Protein AF-A0A7S0J8T5-F1 (afdb_monomer_lite)

Structure (mmCIF, N/CA/C/O backbone):
data_AF-A0A7S0J8T5-F1
#
_entry.id   AF-A0A7S0J8T5-F1
#
loop_
_atom_site.group_PDB
_atom_site.id
_atom_site.type_symbol
_atom_site.label_atom_id
_atom_site.label_alt_id
_atom_site.label_comp_id
_atom_site.label_asym_id
_atom_site.label_entity_id
_atom_site.label_seq_id
_atom_site.pdbx_PDB_ins_code
_atom_site.Cartn_x
_atom_site.Cartn_y
_atom_site.Cartn_z
_atom_site.occupancy
_atom_site.B_iso_or_equiv
_atom_site.auth_seq_id
_atom_site.auth_comp_id
_atom_site.auth_asym_id
_atom_site.auth_atom_id
_atom_site.pdbx_PDB_model_num
ATOM 1 N N . ARG A 1 1 ? -16.047 0.179 5.079 1.00 81.31 1 ARG A N 1
ATOM 2 C CA . ARG A 1 1 ? -15.326 0.983 6.097 1.00 81.31 1 ARG A CA 1
ATOM 3 C C . ARG A 1 1 ? -13.903 1.196 5.607 1.00 81.31 1 ARG A C 1
ATOM 5 O O . ARG A 1 1 ? -13.344 0.264 5.039 1.00 81.31 1 ARG A O 1
ATOM 12 N N . SER A 1 2 ? -13.355 2.400 5.744 1.00 91.38 2 SER A N 1
ATOM 13 C CA . SER A 1 2 ? -11.962 2.709 5.399 1.00 91.38 2 SER A CA 1
ATOM 14 C C . SER A 1 2 ? -11.037 2.462 6.593 1.00 91.38 2 SER A C 1
ATOM 16 O O . SER A 1 2 ? -11.502 2.341 7.724 1.00 91.38 2 SER A O 1
ATOM 18 N N . VAL A 1 3 ? -9.721 2.420 6.357 1.00 92.31 3 VAL A N 1
ATOM 19 C CA . VAL A 1 3 ? -8.731 2.362 7.448 1.00 92.31 3 VAL A CA 1
ATOM 20 C C . VAL A 1 3 ? -8.858 3.586 8.352 1.00 92.31 3 VAL A C 1
ATOM 22 O O . VAL A 1 3 ? -8.850 3.443 9.567 1.00 92.31 3 VAL A O 1
ATOM 25 N N . SER A 1 4 ? -9.038 4.777 7.776 1.00 92.31 4 SER A N 1
ATOM 26 C CA . SER A 1 4 ? -9.232 6.010 8.542 1.00 92.31 4 SER A CA 1
ATOM 27 C C . SER A 1 4 ? -10.458 5.935 9.453 1.00 92.31 4 SER A C 1
ATOM 29 O O . SER A 1 4 ? -10.365 6.345 10.604 1.00 92.31 4 SER A O 1
ATOM 31 N N . ASP A 1 5 ? -11.562 5.347 8.977 1.00 93.81 5 ASP A N 1
ATOM 32 C CA . ASP A 1 5 ? -12.773 5.170 9.790 1.00 93.81 5 ASP A CA 1
ATOM 33 C C . ASP A 1 5 ? -12.513 4.228 10.972 1.00 93.81 5 ASP A C 1
ATOM 35 O O . ASP A 1 5 ? -12.952 4.498 12.084 1.00 93.81 5 ASP A O 1
ATOM 39 N N . VAL A 1 6 ? -11.774 3.135 10.744 1.00 93.44 6 VAL A N 1
ATOM 40 C CA . VAL A 1 6 ? -11.424 2.165 11.795 1.00 93.44 6 VAL A CA 1
ATOM 41 C C . VAL A 1 6 ? -10.509 2.796 12.846 1.00 93.44 6 VAL A C 1
ATOM 43 O O . VAL A 1 6 ? -10.725 2.601 14.038 1.00 93.44 6 VAL A O 1
ATOM 46 N N . LEU A 1 7 ? -9.504 3.569 12.426 1.00 93.69 7 LEU A N 1
ATOM 47 C CA . LEU A 1 7 ? -8.598 4.249 13.355 1.00 93.69 7 LEU A CA 1
ATOM 48 C C . LEU A 1 7 ? -9.339 5.300 14.195 1.00 93.69 7 LEU A C 1
ATOM 50 O O . LEU A 1 7 ? -9.147 5.351 15.407 1.00 93.69 7 LEU A O 1
ATOM 54 N N . ALA A 1 8 ? -10.237 6.071 13.577 1.00 94.25 8 ALA A N 1
ATOM 55 C CA . ALA A 1 8 ? -11.071 7.038 14.288 1.00 94.25 8 ALA A CA 1
ATOM 56 C C . ALA A 1 8 ? -12.037 6.362 15.279 1.00 94.25 8 ALA A C 1
ATOM 58 O O . ALA A 1 8 ? -12.278 6.878 16.365 1.00 94.25 8 ALA A O 1
ATOM 59 N N . GLU A 1 9 ? -12.578 5.189 14.938 1.00 95.12 9 GLU A N 1
ATOM 60 C CA . GLU A 1 9 ? -13.448 4.411 15.828 1.00 95.12 9 GLU A CA 1
ATOM 61 C C . GLU A 1 9 ? -12.690 3.843 17.039 1.00 95.12 9 GLU A C 1
ATOM 63 O O . GLU A 1 9 ? -13.230 3.813 18.148 1.00 95.12 9 GLU A O 1
ATOM 68 N N . LEU A 1 10 ? -11.438 3.411 16.862 1.00 94.19 10 LEU A N 1
ATOM 69 C CA . LEU A 1 10 ? -10.585 2.952 17.964 1.00 94.19 10 LEU A CA 1
ATOM 70 C C . LEU A 1 10 ? -10.317 4.071 18.977 1.00 94.19 10 LEU A C 1
ATOM 72 O O . LEU A 1 10 ? -10.428 3.840 20.182 1.00 94.19 10 LEU A O 1
ATOM 76 N N . GLU A 1 11 ? -10.046 5.280 18.488 1.00 94.12 11 GLU A N 1
ATOM 77 C CA . GLU A 1 11 ? -9.862 6.466 19.326 1.00 94.12 11 GLU A CA 1
ATOM 78 C C . GLU A 1 11 ? -11.173 6.875 20.016 1.00 94.12 11 GLU A C 1
ATOM 80 O O . GLU A 1 11 ? -11.233 6.988 21.240 1.00 94.12 11 GLU A O 1
ATOM 85 N N . ALA A 1 12 ? -12.268 6.999 19.258 1.00 95.25 12 ALA A N 1
ATOM 86 C CA . ALA A 1 12 ? -13.571 7.404 19.789 1.00 95.25 12 ALA A CA 1
ATOM 87 C C . ALA A 1 12 ? -14.153 6.410 20.810 1.00 95.25 12 ALA A C 1
ATOM 89 O O . ALA A 1 12 ? -14.916 6.802 21.692 1.00 95.25 12 ALA A O 1
ATOM 90 N N . SER A 1 13 ? -13.802 5.125 20.707 1.00 94.94 13 SER A N 1
ATOM 91 C CA . SER A 1 13 ? -14.211 4.094 21.668 1.00 94.94 13 SER A CA 1
ATOM 92 C C . SER A 1 13 ? -13.299 3.987 22.896 1.00 94.94 13 SER A C 1
ATOM 94 O O . SER A 1 13 ? -13.551 3.140 23.753 1.00 94.94 13 SER A O 1
ATOM 96 N N . GLY A 1 14 ? -12.254 4.818 22.995 1.00 93.69 14 GLY A N 1
ATOM 97 C CA . GLY A 1 14 ? -11.294 4.803 24.101 1.00 93.69 14 GLY A CA 1
ATOM 98 C C . GLY A 1 14 ? -10.403 3.558 24.133 1.00 93.69 14 GLY A C 1
ATOM 99 O O . GLY A 1 14 ? -9.810 3.260 25.166 1.00 93.69 14 GLY A O 1
ATOM 100 N N . LYS A 1 15 ? -10.330 2.809 23.025 1.00 93.62 15 LYS A N 1
ATOM 101 C CA . LYS A 1 15 ? -9.494 1.604 22.897 1.00 93.62 15 LYS A CA 1
ATOM 102 C C . LYS A 1 15 ? -8.048 1.917 22.521 1.00 93.62 15 LYS A C 1
ATOM 104 O O . LYS A 1 15 ? -7.210 1.027 22.619 1.00 93.62 15 LYS A O 1
ATOM 109 N N . ALA A 1 16 ? -7.792 3.130 22.045 1.00 95.56 16 ALA A N 1
ATOM 110 C CA . ALA A 1 16 ? -6.475 3.617 21.673 1.00 95.56 16 ALA A CA 1
ATOM 111 C C . ALA A 1 16 ? -6.386 5.125 21.930 1.00 95.56 16 ALA A C 1
ATOM 113 O O . ALA A 1 16 ? -7.364 5.842 21.707 1.00 95.56 16 ALA A O 1
ATOM 114 N N . THR A 1 17 ? -5.223 5.619 22.345 1.00 96.69 17 THR A N 1
ATOM 115 C CA . THR A 1 17 ? -4.926 7.059 22.329 1.00 96.69 17 THR A CA 1
ATOM 116 C C . THR A 1 17 ? -4.506 7.518 20.931 1.00 96.69 17 THR A C 1
ATOM 118 O O . THR A 1 17 ? -4.127 6.710 20.078 1.00 96.69 17 THR A O 1
ATOM 121 N N . ALA A 1 18 ? -4.521 8.831 20.685 1.00 95.19 18 ALA A N 1
ATOM 122 C CA . ALA A 1 18 ? -4.024 9.403 19.434 1.00 95.19 18 ALA A CA 1
ATOM 123 C C . ALA A 1 18 ? -2.560 9.004 19.155 1.00 95.19 18 ALA A C 1
ATOM 125 O O . ALA A 1 18 ? -2.199 8.688 18.019 1.00 95.19 18 ALA A O 1
ATOM 126 N N . GLU A 1 19 ? -1.721 8.959 20.195 1.00 96.75 19 GLU A N 1
ATOM 127 C CA . GLU A 1 19 ? -0.323 8.535 20.094 1.00 96.75 19 GLU A CA 1
ATOM 128 C C . GLU A 1 19 ? -0.201 7.053 19.714 1.00 96.75 19 GLU A C 1
ATOM 130 O O . GLU A 1 19 ? 0.633 6.694 18.879 1.00 96.75 19 GLU A O 1
ATOM 135 N N . GLU A 1 20 ? -1.043 6.186 20.283 1.00 96.62 20 GLU A N 1
ATOM 136 C CA . GLU A 1 20 ? -1.081 4.762 19.941 1.00 96.62 20 GLU A CA 1
ATOM 137 C C . GLU A 1 20 ? -1.544 4.539 18.497 1.00 96.62 20 GLU A C 1
ATOM 139 O O . GLU A 1 20 ? -0.964 3.717 17.787 1.00 96.62 20 GLU A O 1
ATOM 144 N N . ILE A 1 21 ? -2.523 5.313 18.017 1.00 96.75 21 ILE A N 1
ATOM 145 C CA . ILE A 1 21 ? -2.957 5.294 16.612 1.00 96.75 21 ILE A CA 1
ATOM 146 C C . ILE A 1 21 ? -1.829 5.745 15.674 1.00 96.75 21 ILE A C 1
ATOM 148 O O . ILE A 1 21 ? -1.589 5.118 14.634 1.00 96.75 21 ILE A O 1
ATOM 152 N N . GLU A 1 22 ? -1.094 6.799 16.034 1.00 96.38 22 GLU A N 1
ATOM 153 C CA . GLU A 1 22 ? 0.059 7.251 15.253 1.00 96.38 22 GLU A CA 1
ATOM 154 C C . GLU A 1 22 ? 1.147 6.168 15.202 1.00 96.38 22 GLU A C 1
ATOM 156 O O . GLU A 1 22 ? 1.726 5.897 14.140 1.00 96.38 22 GLU A O 1
ATOM 161 N N . GLN A 1 23 ? 1.407 5.517 16.337 1.00 97.44 23 GLN A N 1
ATOM 162 C CA . GLN A 1 23 ? 2.378 4.438 16.432 1.00 97.44 23 GLN A CA 1
ATOM 163 C C . GLN A 1 23 ? 1.946 3.210 15.622 1.00 97.44 23 GLN A C 1
ATOM 165 O O . GLN A 1 23 ? 2.749 2.688 14.846 1.00 97.44 23 GLN A O 1
ATOM 170 N N . LEU A 1 24 ? 0.676 2.813 15.696 1.00 97.06 24 LEU A N 1
ATOM 171 C CA . LEU A 1 24 ? 0.101 1.749 14.876 1.00 97.06 24 LEU A CA 1
ATOM 172 C C . LEU A 1 24 ? 0.306 2.036 13.381 1.00 97.06 24 LEU A C 1
ATOM 174 O O . LEU A 1 24 ? 0.768 1.174 12.632 1.00 97.06 24 LEU A O 1
ATOM 178 N N . TRP A 1 25 ? 0.047 3.266 12.929 1.00 97.00 25 TRP A N 1
ATOM 179 C CA . TRP A 1 25 ? 0.270 3.640 11.530 1.00 97.00 25 TRP A CA 1
ATOM 180 C C . TRP A 1 25 ? 1.753 3.584 11.130 1.00 97.00 25 TRP A C 1
ATOM 182 O O . TRP A 1 25 ? 2.086 3.192 10.005 1.00 97.00 25 TRP A O 1
ATOM 192 N N . LYS A 1 26 ? 2.676 3.937 12.038 1.00 97.94 26 LYS A N 1
ATOM 193 C CA . LYS A 1 26 ? 4.126 3.753 11.831 1.00 97.94 26 LYS A CA 1
ATOM 194 C C . LYS A 1 26 ? 4.493 2.272 11.729 1.00 97.94 26 LYS A C 1
ATOM 196 O O . LYS A 1 26 ? 5.312 1.911 10.881 1.00 97.94 26 LYS A O 1
ATOM 201 N N . ASP A 1 27 ? 3.887 1.420 12.545 1.00 98.06 27 ASP A N 1
ATOM 202 C CA . ASP A 1 27 ? 4.147 -0.018 12.560 1.00 98.06 27 ASP A CA 1
ATOM 203 C C . ASP A 1 27 ? 3.624 -0.704 11.292 1.00 98.06 27 ASP A C 1
ATOM 205 O O . ASP A 1 27 ? 4.366 -1.472 10.675 1.00 98.06 27 ASP A O 1
ATOM 209 N N . ILE A 1 28 ? 2.430 -0.330 10.819 1.00 97.94 28 ILE A N 1
ATOM 210 C CA . ILE A 1 28 ? 1.877 -0.755 9.523 1.00 97.94 28 ILE A CA 1
ATOM 211 C C . ILE A 1 28 ? 2.839 -0.398 8.382 1.00 97.94 28 ILE A C 1
ATOM 213 O O . ILE A 1 28 ? 3.232 -1.269 7.603 1.00 97.94 28 ILE A O 1
ATOM 217 N N . LYS A 1 29 ? 3.297 0.862 8.304 1.00 97.88 29 LYS A N 1
ATOM 218 C CA . LYS A 1 29 ? 4.281 1.282 7.287 1.00 97.88 29 LYS A CA 1
ATOM 219 C C . LYS A 1 29 ? 5.574 0.478 7.375 1.00 97.88 29 LYS A C 1
ATOM 221 O O . LYS A 1 29 ? 6.152 0.128 6.350 1.00 97.88 29 LYS A O 1
ATOM 226 N N . ARG A 1 30 ? 6.044 0.177 8.590 1.00 98.31 30 ARG A N 1
ATOM 227 C CA . ARG A 1 30 ? 7.273 -0.595 8.799 1.00 98.31 30 ARG A CA 1
ATOM 228 C C . ARG A 1 30 ? 7.129 -2.032 8.310 1.00 98.31 30 ARG A C 1
ATOM 230 O O . ARG A 1 30 ? 8.082 -2.540 7.723 1.00 98.31 30 ARG A O 1
ATOM 237 N N . ILE A 1 31 ? 5.976 -2.664 8.524 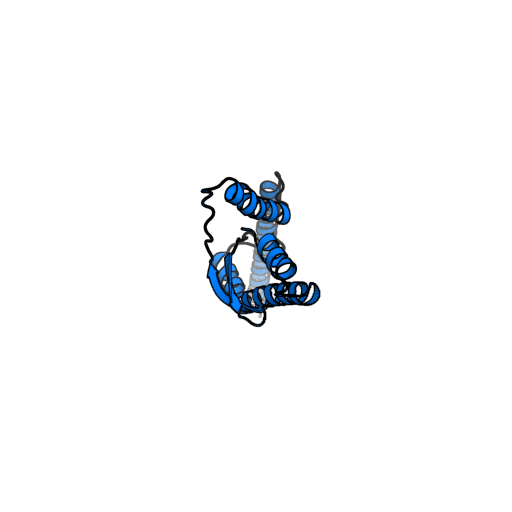1.00 98.31 31 ILE A N 1
ATOM 238 C CA . ILE A 1 31 ? 5.666 -3.989 7.974 1.00 98.31 31 ILE A CA 1
ATOM 239 C C . ILE A 1 31 ? 5.719 -3.938 6.449 1.00 98.31 31 ILE A C 1
ATOM 241 O O . ILE A 1 31 ? 6.498 -4.681 5.859 1.00 98.31 31 ILE A O 1
ATOM 245 N N . VAL A 1 32 ? 4.985 -3.011 5.822 1.00 97.81 32 VAL A N 1
ATOM 246 C CA . VAL A 1 32 ? 4.957 -2.865 4.356 1.00 97.81 32 VAL A CA 1
ATOM 247 C C . VAL A 1 32 ? 6.369 -2.686 3.795 1.00 97.81 32 VAL A C 1
ATOM 249 O O . VAL A 1 32 ? 6.783 -3.440 2.916 1.00 97.81 32 VAL A O 1
ATOM 252 N N . SER A 1 33 ? 7.152 -1.753 4.346 1.00 97.81 33 SER A N 1
ATOM 253 C CA . SER A 1 33 ? 8.527 -1.515 3.900 1.00 97.81 33 SER A CA 1
ATOM 254 C C . SER A 1 33 ? 9.411 -2.751 4.060 1.00 97.81 33 SER A C 1
ATOM 256 O O . SER A 1 33 ? 10.105 -3.121 3.118 1.00 97.81 33 SER A O 1
ATOM 258 N N . LYS A 1 34 ? 9.390 -3.419 5.222 1.00 98.06 34 LYS A N 1
ATOM 259 C CA . LYS A 1 34 ? 10.214 -4.616 5.462 1.00 98.06 34 LYS A CA 1
ATOM 260 C C . LYS A 1 34 ? 9.854 -5.758 4.515 1.00 98.06 34 LYS A C 1
ATOM 262 O O . LYS A 1 34 ? 10.758 -6.404 3.995 1.00 98.06 34 LYS A O 1
ATOM 267 N N . THR A 1 35 ? 8.567 -5.968 4.254 1.00 97.75 35 THR A N 1
ATOM 268 C CA . THR A 1 35 ? 8.095 -6.977 3.301 1.00 97.75 35 THR A CA 1
ATOM 269 C C . THR A 1 35 ? 8.575 -6.672 1.882 1.00 97.75 35 THR A C 1
ATOM 271 O O . THR A 1 35 ? 9.092 -7.560 1.205 1.00 97.75 35 THR A O 1
ATOM 274 N N . LEU A 1 36 ? 8.496 -5.409 1.445 1.00 96.06 36 LEU A N 1
ATOM 275 C CA . LEU A 1 36 ? 9.002 -4.992 0.133 1.00 96.06 36 LEU A CA 1
ATOM 276 C C . LEU A 1 36 ? 10.531 -5.108 0.026 1.00 96.06 36 LEU A C 1
ATOM 278 O O . LEU A 1 36 ? 11.042 -5.545 -1.002 1.00 96.06 36 LEU A O 1
ATOM 282 N N . PHE A 1 37 ? 11.272 -4.776 1.085 1.00 96.19 37 PHE A N 1
ATOM 283 C CA . PHE A 1 37 ? 12.724 -4.969 1.121 1.00 96.19 37 PHE A CA 1
ATOM 284 C C . PHE A 1 37 ? 13.115 -6.447 1.049 1.00 96.19 37 PHE A C 1
ATOM 286 O O . PHE A 1 37 ? 14.061 -6.789 0.343 1.00 96.19 37 PHE A O 1
ATOM 293 N N . ALA A 1 38 ? 12.380 -7.324 1.736 1.00 96.94 38 ALA A N 1
ATOM 294 C CA . ALA A 1 38 ? 12.642 -8.759 1.718 1.00 96.94 38 ALA A CA 1
ATOM 295 C C . ALA A 1 38 ? 12.463 -9.370 0.316 1.00 96.94 38 ALA A C 1
ATOM 297 O O . ALA A 1 38 ? 13.246 -10.232 -0.080 1.00 96.94 38 ALA A O 1
ATOM 298 N N . ILE A 1 39 ? 11.472 -8.904 -0.456 1.00 94.12 39 ILE A N 1
ATOM 299 C CA . ILE A 1 39 ? 11.217 -9.400 -1.819 1.00 94.12 39 ILE A CA 1
ATOM 300 C C . ILE A 1 39 ? 12.042 -8.677 -2.898 1.00 94.12 39 ILE A C 1
ATOM 302 O O . ILE A 1 39 ? 12.247 -9.222 -3.983 1.00 94.12 39 ILE A O 1
ATOM 306 N N . HIS A 1 40 ? 12.560 -7.478 -2.612 1.00 91.50 40 HIS A N 1
ATOM 307 C CA . HIS A 1 40 ? 13.308 -6.649 -3.560 1.00 91.50 40 HIS A CA 1
ATOM 308 C C . HIS A 1 40 ? 14.367 -7.400 -4.395 1.00 91.50 40 HIS A C 1
ATOM 310 O O . HIS A 1 40 ? 14.327 -7.261 -5.619 1.00 91.50 40 HIS A O 1
ATOM 316 N N . PRO A 1 41 ? 15.280 -8.218 -3.827 1.00 92.31 41 PRO A N 1
ATOM 317 C CA . PRO A 1 41 ? 16.287 -8.909 -4.638 1.00 92.31 41 PRO A CA 1
ATOM 318 C C . PRO A 1 41 ? 15.671 -9.884 -5.654 1.00 92.31 41 PRO A C 1
ATOM 320 O O . PRO A 1 41 ? 16.158 -9.987 -6.781 1.00 92.31 41 PRO A O 1
ATOM 323 N N . PHE A 1 42 ? 14.572 -10.552 -5.295 1.00 90.88 42 PHE A N 1
ATOM 324 C CA . PHE A 1 42 ? 13.865 -11.474 -6.185 1.00 90.88 42 PHE A CA 1
ATOM 325 C C . PHE A 1 42 ? 13.175 -10.733 -7.330 1.00 90.88 42 PHE A C 1
ATOM 327 O O . PHE A 1 42 ? 13.289 -11.149 -8.484 1.00 90.88 42 PHE A O 1
ATOM 334 N N . ILE A 1 43 ? 12.514 -9.609 -7.028 1.00 88.81 43 ILE A N 1
ATOM 335 C CA . ILE A 1 43 ? 11.887 -8.761 -8.049 1.00 88.81 43 ILE A CA 1
ATOM 336 C C . ILE A 1 43 ? 12.943 -8.196 -8.989 1.00 88.81 43 ILE A C 1
ATOM 338 O O . ILE A 1 43 ? 12.782 -8.307 -10.197 1.00 88.81 43 ILE A O 1
ATOM 342 N N . THR A 1 44 ? 14.038 -7.646 -8.466 1.00 86.06 44 THR A N 1
ATOM 343 C CA . THR A 1 44 ? 15.101 -7.054 -9.287 1.00 86.06 44 THR A CA 1
ATOM 344 C C . THR A 1 44 ? 15.743 -8.089 -10.208 1.00 86.06 44 THR A C 1
ATOM 346 O O . THR A 1 44 ? 15.914 -7.819 -11.395 1.00 86.06 44 THR A O 1
ATOM 349 N N . SER A 1 45 ? 16.043 -9.286 -9.696 1.00 86.25 45 SER A N 1
ATOM 350 C CA . SER A 1 45 ? 16.598 -10.381 -10.501 1.00 86.25 45 SER A CA 1
ATOM 351 C C . SER A 1 45 ? 15.631 -10.832 -11.602 1.00 86.25 45 SER A C 1
ATOM 353 O O . SER A 1 45 ? 16.001 -10.900 -12.774 1.00 86.25 45 SER A O 1
ATOM 355 N N . THR A 1 46 ? 14.362 -11.061 -11.248 1.00 86.62 46 THR A N 1
ATOM 356 C CA . THR A 1 46 ? 13.329 -11.502 -12.200 1.00 86.62 46 THR A CA 1
ATOM 357 C C . THR A 1 46 ? 13.049 -10.432 -13.252 1.00 86.62 46 THR A C 1
ATOM 359 O O . THR A 1 46 ? 13.014 -10.725 -14.442 1.00 86.62 46 THR A O 1
ATOM 362 N N . TYR A 1 47 ? 12.914 -9.173 -12.832 1.00 84.88 47 TYR A N 1
ATOM 363 C CA . TYR A 1 47 ? 12.725 -8.025 -13.715 1.00 84.88 47 TYR A CA 1
ATOM 364 C C . TYR A 1 47 ? 13.887 -7.904 -14.704 1.00 84.88 47 TYR A C 1
ATOM 366 O O . TYR A 1 47 ? 13.656 -7.797 -15.907 1.00 84.88 47 TYR A O 1
ATOM 374 N N . ALA A 1 48 ? 15.132 -7.992 -14.222 1.00 80.81 48 ALA A N 1
ATOM 375 C CA . ALA A 1 48 ? 16.314 -7.957 -15.075 1.00 80.81 48 ALA A CA 1
ATOM 376 C C . ALA A 1 48 ? 16.328 -9.109 -16.087 1.00 80.81 48 ALA A C 1
ATOM 378 O O . ALA A 1 48 ? 16.667 -8.874 -17.239 1.00 80.81 48 ALA A O 1
ATOM 379 N N . ALA A 1 49 ? 15.925 -10.323 -15.699 1.00 81.88 49 ALA A N 1
ATOM 380 C CA . ALA A 1 49 ? 15.841 -11.464 -16.611 1.00 81.88 49 ALA A CA 1
A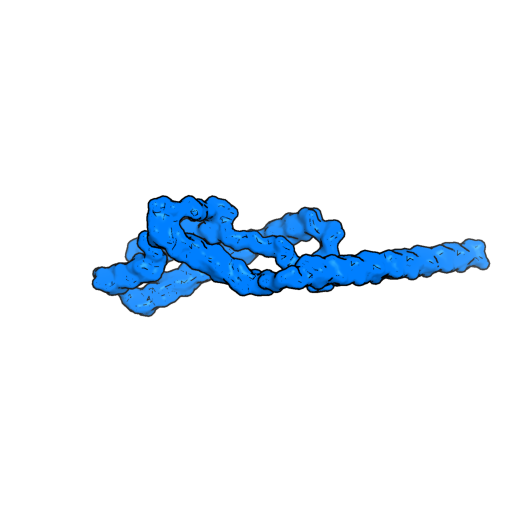TOM 381 C C . ALA A 1 49 ? 14.739 -11.296 -17.674 1.00 81.88 49 ALA A C 1
ATOM 383 O O . ALA A 1 49 ? 14.976 -11.552 -18.853 1.00 81.88 49 ALA A O 1
ATOM 384 N N . CYS A 1 50 ? 13.551 -10.825 -17.283 1.00 78.12 50 CYS A N 1
ATOM 385 C CA . CYS A 1 50 ? 12.425 -10.612 -18.196 1.00 78.12 50 CYS A CA 1
ATOM 386 C C . CYS A 1 50 ? 12.650 -9.442 -19.162 1.00 78.12 50 CYS A C 1
ATOM 388 O O . CYS A 1 50 ? 12.100 -9.433 -20.259 1.00 78.12 50 CYS A O 1
ATOM 390 N N . ILE A 1 51 ? 13.439 -8.450 -18.749 1.00 71.38 51 ILE A N 1
ATOM 391 C CA . ILE A 1 51 ? 13.633 -7.185 -19.4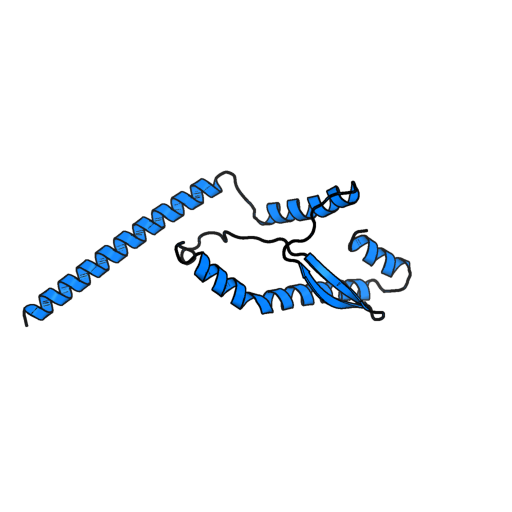70 1.00 71.38 51 ILE A CA 1
ATOM 392 C C . ILE A 1 51 ? 15.096 -7.055 -19.938 1.00 71.38 51 ILE A C 1
ATOM 394 O O . ILE A 1 51 ? 15.528 -5.997 -20.383 1.00 71.38 51 ILE A O 1
ATOM 398 N N . ALA A 1 52 ? 15.864 -8.153 -19.920 1.00 57.62 52 ALA A N 1
ATOM 399 C CA . ALA A 1 52 ? 17.277 -8.209 -20.315 1.00 57.62 52 ALA A CA 1
ATOM 400 C C . ALA A 1 52 ? 17.543 -7.721 -21.751 1.00 57.62 52 ALA A C 1
ATOM 402 O O . ALA A 1 52 ? 18.671 -7.355 -22.088 1.00 57.62 52 ALA A O 1
ATOM 403 N N . SER A 1 53 ? 16.519 -7.717 -22.609 1.00 56.41 53 SER A N 1
ATOM 404 C CA . SER A 1 53 ? 16.590 -7.185 -23.970 1.00 56.41 53 SER A CA 1
ATOM 405 C C . SER A 1 53 ? 16.372 -5.674 -24.062 1.00 56.41 53 SER A C 1
ATOM 407 O O . SER A 1 53 ? 16.674 -5.094 -25.105 1.00 56.41 53 SER A O 1
ATOM 409 N N . GLU A 1 54 ? 15.857 -5.022 -23.016 1.00 57.34 54 GLU A N 1
ATOM 410 C CA . GLU A 1 54 ? 15.686 -3.574 -23.003 1.00 57.34 54 GLU A CA 1
ATOM 411 C C . GLU A 1 54 ? 16.874 -2.859 -22.348 1.00 57.34 54 GLU A C 1
ATOM 413 O O . GLU A 1 54 ? 17.499 -3.391 -21.427 1.00 57.34 54 GLU A O 1
ATOM 418 N N . PRO A 1 55 ? 17.178 -1.617 -22.762 1.00 56.09 55 PRO A N 1
ATOM 419 C CA . PRO A 1 55 ? 18.237 -0.793 -22.180 1.00 56.09 55 PRO A CA 1
ATOM 420 C C . PRO A 1 55 ? 17.904 -0.292 -20.762 1.00 56.09 55 PRO A C 1
ATOM 422 O O . PRO A 1 55 ? 17.912 0.905 -20.483 1.00 56.09 55 PRO A O 1
ATOM 425 N N . THR A 1 56 ? 17.595 -1.185 -19.829 1.00 53.78 56 THR A N 1
ATOM 426 C CA . THR A 1 56 ? 17.282 -0.838 -18.434 1.00 53.78 56 THR A CA 1
ATOM 427 C C . THR A 1 56 ? 18.475 -0.199 -17.718 1.00 53.78 56 THR A C 1
ATOM 429 O O . THR A 1 56 ? 18.290 0.662 -16.863 1.00 53.78 56 THR A O 1
ATOM 432 N N . SER A 1 57 ? 19.705 -0.503 -18.144 1.00 50.34 57 SER A N 1
ATOM 433 C CA . SER A 1 57 ? 20.938 0.147 -17.675 1.00 50.34 57 SER A CA 1
ATOM 434 C C . SER A 1 57 ? 21.183 1.557 -18.244 1.00 50.34 57 SER A C 1
ATOM 436 O O . SER A 1 57 ? 22.177 2.186 -17.887 1.00 50.34 57 SER A O 1
ATOM 438 N N . ALA A 1 58 ? 20.300 2.082 -19.105 1.00 52.91 58 ALA A N 1
ATOM 439 C CA . ALA A 1 58 ? 20.488 3.358 -19.808 1.00 52.91 58 ALA A CA 1
ATOM 440 C C . ALA A 1 58 ? 19.614 4.521 -19.287 1.00 52.91 58 ALA A C 1
ATOM 442 O O . ALA A 1 58 ? 19.446 5.523 -19.983 1.00 52.91 58 ALA A O 1
ATOM 443 N N . GLY A 1 59 ? 19.024 4.416 -18.089 1.00 53.88 59 GLY A N 1
ATOM 444 C CA . GLY A 1 59 ? 18.144 5.471 -17.556 1.00 53.88 59 GLY A CA 1
ATOM 445 C C . GLY A 1 59 ? 16.798 5.571 -18.291 1.00 53.88 59 GLY A C 1
ATOM 446 O O . GLY A 1 59 ? 16.211 6.658 -18.425 1.00 53.88 59 GLY A O 1
ATOM 447 N N . LEU A 1 60 ? 16.321 4.438 -18.816 1.00 57.94 60 LEU A N 1
ATOM 448 C CA . LEU A 1 60 ? 14.933 4.286 -19.239 1.00 57.94 60 LEU A CA 1
ATOM 449 C C . LEU A 1 60 ? 14.023 4.196 -17.999 1.00 57.94 60 LEU A C 1
ATOM 451 O O . LEU A 1 60 ? 14.458 3.692 -16.962 1.00 57.94 60 LEU A O 1
ATOM 455 N N . PRO A 1 61 ? 12.796 4.743 -18.068 1.00 58.19 61 PRO A N 1
ATOM 456 C CA . PRO A 1 61 ? 11.858 4.711 -16.950 1.00 58.19 61 PRO A CA 1
ATOM 457 C C . PRO A 1 61 ? 11.533 3.270 -16.528 1.00 58.19 61 PRO A C 1
ATOM 459 O O . PRO A 1 61 ? 11.615 2.346 -17.333 1.00 58.19 61 PRO A O 1
ATOM 462 N N . GLN A 1 62 ? 11.168 3.079 -15.256 1.00 66.50 62 GLN A N 1
ATOM 463 C CA . GLN A 1 62 ? 10.627 1.802 -14.790 1.00 66.50 62 GLN A CA 1
ATOM 464 C C . GLN A 1 62 ? 9.339 1.499 -15.562 1.00 66.50 62 GLN A C 1
ATOM 466 O O . GLN A 1 62 ? 8.410 2.304 -15.562 1.00 66.50 62 GLN A O 1
ATOM 471 N N . ASN A 1 63 ? 9.289 0.342 -16.219 1.00 73.06 63 ASN A N 1
ATOM 472 C CA . ASN A 1 63 ? 8.178 -0.021 -17.104 1.00 73.06 63 ASN A CA 1
ATOM 473 C C . ASN A 1 63 ? 7.012 -0.685 -16.361 1.00 73.06 63 ASN A C 1
ATOM 475 O O . ASN A 1 63 ? 5.965 -0.945 -16.952 1.00 73.06 63 ASN A O 1
ATOM 479 N N . CYS A 1 64 ? 7.196 -1.004 -15.080 1.00 85.38 64 CYS A N 1
ATOM 480 C CA . CYS A 1 64 ? 6.236 -1.766 -14.299 1.00 85.38 64 CYS A CA 1
ATOM 481 C C . CYS A 1 64 ? 5.865 -1.015 -13.026 1.00 85.38 64 CYS A C 1
ATOM 483 O O . CYS A 1 64 ? 6.717 -0.453 -12.341 1.00 85.38 64 CYS A O 1
ATOM 485 N N . PHE A 1 65 ? 4.585 -1.077 -12.690 1.00 91.12 65 PHE A N 1
ATOM 486 C CA . PHE A 1 65 ? 4.059 -0.701 -11.390 1.00 91.12 65 PHE A CA 1
ATOM 487 C C . PHE A 1 65 ? 3.035 -1.752 -10.969 1.00 91.12 65 PHE A C 1
ATOM 489 O O . PHE A 1 65 ? 2.465 -2.442 -11.816 1.00 91.12 65 PHE A O 1
ATOM 496 N N . GLN A 1 66 ? 2.792 -1.868 -9.668 1.00 92.88 66 GLN A N 1
ATOM 497 C CA . GLN A 1 66 ? 1.797 -2.791 -9.144 1.00 92.88 66 GLN A CA 1
ATOM 498 C C . GLN A 1 66 ? 1.108 -2.187 -7.927 1.00 92.88 66 GLN A C 1
ATOM 500 O O . GLN A 1 66 ? 1.752 -1.568 -7.080 1.00 92.88 66 GLN A O 1
ATOM 505 N N . ILE A 1 67 ? -0.207 -2.379 -7.844 1.00 95.81 67 ILE A N 1
ATOM 506 C CA . ILE A 1 67 ? -0.972 -2.130 -6.624 1.00 95.81 67 ILE A CA 1
ATOM 507 C C . ILE A 1 67 ? -1.107 -3.471 -5.911 1.00 95.81 67 ILE A C 1
ATOM 509 O O . ILE A 1 67 ? -1.580 -4.439 -6.500 1.00 95.81 67 ILE A O 1
ATOM 513 N N . ILE A 1 68 ? -0.671 -3.519 -4.657 1.00 95.88 68 ILE A N 1
ATOM 514 C CA . ILE A 1 68 ? -0.633 -4.735 -3.845 1.00 95.88 68 ILE A CA 1
ATOM 515 C C . ILE A 1 68 ? -1.539 -4.521 -2.630 1.00 95.88 68 ILE A C 1
ATOM 517 O O . ILE A 1 68 ? -1.506 -3.453 -2.016 1.00 95.88 68 ILE A O 1
ATOM 521 N N . GLY A 1 69 ? -2.356 -5.519 -2.299 1.00 96.44 69 GLY A N 1
ATOM 522 C CA . GLY A 1 69 ? -3.154 -5.548 -1.074 1.00 96.44 69 GLY A CA 1
ATOM 523 C C . GLY A 1 69 ? -2.346 -6.122 0.085 1.00 96.44 69 GLY A C 1
ATOM 524 O O . GLY A 1 69 ? -1.658 -7.125 -0.086 1.00 96.44 69 GLY A O 1
ATOM 525 N N . PHE A 1 70 ? -2.409 -5.481 1.248 1.00 97.38 70 PHE A N 1
ATOM 526 C CA . PHE A 1 70 ? -1.818 -5.990 2.483 1.00 97.38 70 PHE A CA 1
ATOM 527 C C . PHE A 1 70 ? -2.934 -6.301 3.467 1.00 97.38 70 PHE A C 1
ATOM 529 O O . PHE A 1 70 ? -3.664 -5.393 3.873 1.00 97.38 70 PHE A O 1
ATOM 536 N N . ASP A 1 71 ? -3.000 -7.558 3.885 1.00 96.75 71 ASP A N 1
ATOM 537 C CA . ASP A 1 71 ? -4.008 -8.027 4.820 1.00 96.75 71 ASP A CA 1
ATOM 538 C C . ASP A 1 71 ? -3.352 -8.121 6.196 1.00 96.75 71 ASP A C 1
ATOM 540 O O . ASP A 1 71 ? -2.418 -8.896 6.426 1.00 96.75 71 ASP A O 1
ATOM 544 N N . LEU A 1 72 ? -3.796 -7.246 7.098 1.00 96.88 72 LEU A N 1
ATOM 545 C CA . LEU A 1 72 ? -3.223 -7.072 8.427 1.00 96.88 72 LEU A CA 1
ATOM 546 C C . LEU A 1 72 ? -4.267 -7.400 9.490 1.00 96.88 72 LEU A C 1
ATOM 548 O O . LEU A 1 72 ? -5.399 -6.924 9.420 1.00 96.88 72 LEU A O 1
ATOM 552 N N . LEU A 1 73 ? -3.859 -8.154 10.507 1.00 96.81 73 LEU A N 1
ATOM 553 C CA . LEU A 1 73 ? -4.654 -8.403 11.703 1.00 96.81 73 LEU A CA 1
ATOM 554 C C . LEU A 1 73 ? -4.115 -7.569 12.861 1.00 96.81 73 LEU A C 1
ATOM 556 O O . LEU A 1 73 ? -2.923 -7.622 13.155 1.00 96.81 73 LEU A O 1
ATOM 560 N N . LEU A 1 74 ? -4.987 -6.816 13.526 1.00 95.62 74 LEU A N 1
ATOM 561 C CA . LEU A 1 74 ? -4.643 -6.126 14.767 1.00 95.62 74 LEU A CA 1
ATOM 562 C C . LEU A 1 74 ? -4.973 -7.031 15.950 1.00 95.62 74 LEU A C 1
ATOM 564 O O . LEU A 1 74 ? -6.082 -7.563 16.025 1.00 95.62 74 LEU A O 1
ATOM 568 N N . ASP A 1 75 ? -4.023 -7.201 16.864 1.00 95.06 75 ASP A N 1
ATOM 569 C CA . ASP A 1 75 ? -4.294 -7.866 18.135 1.00 95.06 75 ASP A CA 1
ATOM 570 C C . ASP A 1 75 ? -4.845 -6.894 19.195 1.00 95.06 75 ASP A C 1
ATOM 572 O O . ASP A 1 75 ? -5.046 -5.701 18.960 1.00 95.06 75 ASP A O 1
ATOM 576 N N . HIS A 1 76 ? -5.116 -7.429 20.386 1.00 93.31 76 HIS A N 1
ATOM 577 C CA . HIS A 1 76 ? -5.658 -6.678 21.518 1.00 93.31 76 HIS A CA 1
ATOM 578 C C . HIS A 1 76 ? -4.701 -5.608 22.071 1.00 93.31 76 HIS A C 1
ATOM 580 O O . HIS A 1 76 ? -5.150 -4.727 22.797 1.00 93.31 76 HIS A O 1
ATOM 586 N N . SER A 1 77 ? -3.410 -5.673 21.737 1.00 93.75 77 SER A N 1
ATOM 587 C CA . SER A 1 77 ? -2.384 -4.696 22.116 1.00 93.75 77 SER A CA 1
ATOM 588 C C . SER A 1 77 ? -2.106 -3.687 20.995 1.00 93.75 77 SER A C 1
ATOM 590 O O . SER A 1 77 ? -1.056 -3.049 21.003 1.00 93.75 77 SER A O 1
ATOM 592 N N . LEU A 1 78 ? -3.006 -3.568 20.009 1.00 95.19 78 LEU A N 1
ATOM 593 C CA . LEU A 1 78 ? -2.850 -2.717 18.822 1.00 95.19 78 LEU A CA 1
ATOM 594 C C . LEU A 1 78 ? -1.608 -3.051 17.986 1.00 95.19 78 LEU A C 1
ATOM 596 O O . LEU A 1 78 ? -1.119 -2.214 17.226 1.00 95.19 78 LEU A O 1
ATOM 600 N N . ARG A 1 79 ? -1.093 -4.281 18.071 1.00 96.56 79 ARG A N 1
ATOM 601 C CA . ARG A 1 79 ? 0.036 -4.698 17.244 1.00 96.56 79 ARG A CA 1
ATOM 602 C C . ARG A 1 79 ? -0.472 -5.240 15.902 1.00 96.56 79 ARG A C 1
ATOM 604 O O . ARG A 1 79 ? -1.293 -6.161 15.891 1.00 96.56 79 ARG A O 1
ATOM 611 N N . PRO A 1 80 ? 0.026 -4.722 14.763 1.00 97.69 80 PRO A N 1
ATOM 612 C CA . PRO A 1 80 ? -0.323 -5.248 13.453 1.00 97.69 80 PRO A CA 1
ATOM 613 C C . PRO A 1 80 ? 0.492 -6.501 13.114 1.00 97.69 80 PRO A C 1
ATOM 615 O O . PRO A 1 80 ? 1.718 -6.531 13.250 1.00 97.69 80 PRO A O 1
ATOM 618 N N . TRP A 1 81 ? -0.193 -7.516 12.602 1.00 97.94 81 TRP A N 1
ATOM 619 C CA . TRP A 1 81 ? 0.370 -8.771 12.118 1.00 97.94 81 TRP A CA 1
ATOM 620 C C . TRP A 1 81 ? 0.070 -8.925 10.632 1.00 97.94 81 TRP A C 1
ATOM 622 O O . TRP A 1 81 ? -1.084 -8.840 10.220 1.00 97.94 81 TRP A O 1
ATOM 632 N N . LEU A 1 82 ? 1.108 -9.144 9.822 1.00 98.19 82 LEU A N 1
ATOM 633 C CA . LEU A 1 82 ? 0.940 -9.440 8.402 1.00 98.19 82 LEU A CA 1
ATOM 634 C C . LEU A 1 82 ? 0.384 -10.851 8.231 1.00 98.19 82 LEU A C 1
ATOM 636 O O . LEU A 1 82 ? 1.035 -11.804 8.653 1.00 98.19 82 LEU A O 1
ATOM 640 N N . LEU A 1 83 ? -0.785 -10.967 7.604 1.00 98.00 83 LEU A N 1
ATOM 641 C CA . LEU A 1 83 ? -1.375 -12.253 7.248 1.00 98.00 83 LEU A CA 1
ATOM 642 C C . LEU A 1 83 ? -0.922 -12.675 5.855 1.00 98.00 83 LEU A C 1
ATOM 644 O O . LEU A 1 83 ? -0.290 -13.715 5.691 1.00 98.00 83 LEU A O 1
ATOM 648 N N . GLU A 1 84 ? -1.202 -11.835 4.862 1.00 97.31 84 GLU A N 1
ATOM 649 C CA . GLU A 1 84 ? -0.867 -12.113 3.472 1.00 97.31 84 GLU A CA 1
ATOM 650 C C . GLU A 1 84 ? -0.629 -10.843 2.656 1.00 97.31 84 GLU A C 1
ATOM 652 O O . GLU A 1 84 ? -0.938 -9.717 3.060 1.00 97.31 84 GLU A O 1
ATOM 657 N N . VAL A 1 85 ? -0.026 -11.054 1.487 1.00 96.88 85 VAL A N 1
ATOM 658 C CA . VAL A 1 85 ? 0.254 -10.022 0.495 1.00 96.88 85 VAL A CA 1
ATOM 659 C C . VAL A 1 85 ? -0.412 -10.430 -0.810 1.00 96.88 85 VAL A C 1
ATOM 661 O O . VAL A 1 85 ? 0.009 -11.375 -1.479 1.00 96.88 85 VAL A O 1
ATOM 664 N N . ASN A 1 86 ? -1.439 -9.681 -1.188 1.00 95.44 86 ASN A N 1
ATOM 665 C CA . ASN A 1 86 ? -2.277 -9.954 -2.340 1.00 95.44 86 ASN A CA 1
ATOM 666 C C . ASN A 1 86 ? -1.774 -9.191 -3.567 1.00 95.44 86 ASN A C 1
ATOM 668 O O . ASN A 1 86 ? -1.939 -7.978 -3.686 1.00 95.44 86 ASN A O 1
ATOM 672 N N . HIS A 1 87 ? -1.175 -9.916 -4.513 1.00 92.50 87 HIS A N 1
ATOM 673 C CA . HIS A 1 87 ? -0.672 -9.361 -5.778 1.00 92.50 87 HIS A CA 1
ATOM 674 C C . HIS A 1 87 ? -1.789 -8.979 -6.768 1.00 92.50 87 HIS A C 1
ATOM 676 O O . HIS A 1 87 ? -1.519 -8.305 -7.764 1.00 92.50 87 HIS A O 1
ATOM 682 N N . ASN A 1 88 ? -3.028 -9.400 -6.493 1.00 93.50 88 ASN A N 1
ATOM 683 C CA . ASN A 1 88 ? -4.225 -9.075 -7.263 1.00 93.50 88 ASN A CA 1
ATOM 684 C C . ASN A 1 88 ? -5.400 -8.729 -6.324 1.00 93.50 88 ASN A C 1
ATOM 686 O O . ASN A 1 88 ? -6.325 -9.531 -6.171 1.00 93.50 88 ASN A O 1
ATOM 690 N N . PRO A 1 89 ? -5.360 -7.573 -5.635 1.00 94.25 89 PRO A N 1
ATOM 691 C CA . PRO A 1 89 ? -6.445 -7.178 -4.746 1.00 94.25 89 PRO A CA 1
ATOM 692 C C . PRO A 1 89 ? -7.733 -6.916 -5.542 1.00 94.25 89 PRO A C 1
ATOM 694 O O . PRO A 1 89 ? -7.699 -6.417 -6.667 1.00 94.25 89 PRO A O 1
ATOM 697 N N . SER A 1 90 ? -8.889 -7.225 -4.951 1.00 92.94 90 SER A N 1
ATOM 698 C CA . SER A 1 90 ? -10.178 -7.060 -5.632 1.00 92.94 90 SER A CA 1
ATOM 699 C C . SER A 1 90 ? -10.530 -5.588 -5.868 1.00 92.94 90 SER A C 1
ATOM 701 O O . SER A 1 90 ? -10.738 -4.815 -4.925 1.00 92.94 90 SER A O 1
ATOM 703 N N . PHE A 1 91 ? -10.715 -5.227 -7.139 1.00 92.62 91 PHE A N 1
ATOM 704 C CA . PHE A 1 91 ? -11.234 -3.925 -7.572 1.00 92.62 91 PHE A CA 1
ATOM 705 C C . PHE A 1 91 ? -12.724 -3.937 -7.941 1.00 92.62 91 PHE A C 1
ATOM 707 O O . PHE A 1 91 ? -13.240 -2.930 -8.428 1.00 92.62 91 PHE A O 1
ATOM 714 N N . THR A 1 92 ? -13.442 -5.030 -7.666 1.00 93.12 92 THR A N 1
ATOM 715 C CA . THR A 1 92 ? -14.906 -5.062 -7.793 1.00 93.12 92 THR A CA 1
ATOM 716 C C . THR A 1 92 ? -15.525 -3.993 -6.891 1.00 93.12 92 THR A C 1
ATOM 718 O O . THR A 1 92 ? -15.091 -3.809 -5.751 1.00 93.12 92 THR A O 1
ATOM 721 N N . CYS A 1 93 ? -16.482 -3.233 -7.420 1.00 93.25 93 CYS A N 1
ATOM 722 C CA . CYS A 1 93 ? -17.099 -2.099 -6.737 1.00 93.25 93 CYS A CA 1
ATOM 723 C C . CYS A 1 93 ? -18.597 -2.357 -6.566 1.00 93.25 93 CYS A C 1
ATOM 725 O O . CYS A 1 93 ? -19.392 -1.917 -7.397 1.00 93.25 93 CYS A O 1
ATOM 727 N N . ASP A 1 94 ? -18.955 -3.067 -5.498 1.00 92.38 94 ASP A N 1
ATOM 728 C CA . ASP A 1 94 ? -20.344 -3.442 -5.206 1.00 92.38 94 ASP A CA 1
ATOM 729 C C . ASP A 1 94 ? -21.131 -2.288 -4.566 1.00 92.38 94 ASP A C 1
ATOM 731 O O . ASP A 1 94 ? -22.355 -2.227 -4.665 1.00 92.38 94 ASP A O 1
ATOM 735 N N . THR A 1 95 ? -20.427 -1.327 -3.956 1.00 94.44 95 THR A N 1
ATOM 736 C CA . THR A 1 95 ? -21.015 -0.125 -3.356 1.00 94.44 95 THR A CA 1
ATOM 737 C C . THR A 1 95 ? -20.414 1.167 -3.919 1.00 94.44 95 THR A C 1
ATOM 739 O O . THR A 1 95 ? -19.311 1.196 -4.475 1.00 94.44 95 THR A O 1
ATOM 742 N N . GLU A 1 96 ? -21.124 2.286 -3.747 1.00 94.00 96 GLU A N 1
ATOM 743 C CA . GLU A 1 96 ? -20.596 3.617 -4.083 1.00 94.00 96 GLU A CA 1
ATOM 744 C C . GLU A 1 96 ? -19.365 3.981 -3.235 1.00 94.00 96 GLU A C 1
ATOM 746 O O . GLU A 1 96 ? -18.414 4.601 -3.724 1.00 94.00 96 GLU A O 1
ATOM 751 N N . PHE A 1 97 ? -19.342 3.518 -1.982 1.00 93.00 97 PHE A N 1
ATOM 752 C CA . PHE A 1 97 ? -18.185 3.636 -1.105 1.00 93.00 97 PHE A CA 1
ATOM 753 C C . PHE A 1 97 ? -16.962 2.918 -1.694 1.00 93.00 97 PHE A C 1
ATOM 755 O O . PHE A 1 97 ? -15.895 3.526 -1.800 1.00 93.00 97 PHE A O 1
ATOM 762 N N . ASP A 1 98 ? -17.117 1.672 -2.160 1.00 93.06 98 ASP A N 1
ATOM 763 C CA . ASP A 1 98 ? -16.025 0.921 -2.794 1.00 93.06 98 ASP A CA 1
ATOM 764 C C . ASP A 1 98 ? -15.513 1.631 -4.042 1.00 93.06 98 ASP A C 1
ATOM 766 O O . ASP A 1 98 ? -14.303 1.783 -4.218 1.00 93.06 98 ASP A O 1
ATOM 770 N N . ARG A 1 99 ? -16.424 2.133 -4.883 1.00 94.81 99 ARG A N 1
ATOM 771 C CA . ARG A 1 99 ? -16.067 2.889 -6.090 1.00 94.81 99 ARG A CA 1
ATOM 772 C C . ARG A 1 99 ? -15.232 4.123 -5.754 1.00 94.81 99 ARG A C 1
ATOM 774 O O . ARG A 1 99 ? -14.250 4.419 -6.441 1.00 94.81 99 ARG A O 1
ATOM 781 N N . THR A 1 100 ? -15.603 4.835 -4.696 1.00 95.31 100 THR A N 1
ATOM 782 C CA . THR A 1 100 ? -14.899 6.039 -4.249 1.00 95.31 100 THR A CA 1
ATOM 783 C C . THR A 1 100 ? -13.522 5.698 -3.693 1.00 95.31 100 THR A C 1
ATOM 785 O O . THR A 1 100 ? -12.523 6.258 -4.154 1.00 95.31 100 THR A O 1
ATOM 788 N N . LEU A 1 101 ? -13.460 4.745 -2.760 1.00 93.88 101 LEU A N 1
ATOM 789 C CA . LEU A 1 101 ? -12.236 4.337 -2.078 1.00 93.88 101 LEU A CA 1
ATOM 790 C C . LEU A 1 101 ? -11.239 3.698 -3.054 1.00 93.88 101 LEU A C 1
ATOM 792 O O . LEU A 1 101 ? -10.123 4.193 -3.222 1.00 93.88 101 LEU A O 1
ATOM 796 N N . LYS A 1 102 ? -11.653 2.638 -3.755 1.00 94.94 102 LYS A N 1
ATOM 797 C CA . LYS A 1 102 ? -10.800 1.884 -4.685 1.00 94.94 102 LYS A CA 1
ATOM 798 C C . LYS A 1 102 ? -10.428 2.722 -5.905 1.00 94.94 102 LYS A C 1
ATOM 800 O O . LYS A 1 102 ? -9.270 2.733 -6.322 1.00 94.94 102 LYS A O 1
ATOM 805 N N . GLY A 1 103 ? -11.371 3.508 -6.429 1.00 95.88 103 GLY A N 1
ATOM 806 C CA . GLY A 1 103 ? -11.088 4.475 -7.488 1.00 95.88 103 GLY A CA 1
ATOM 807 C C . GLY A 1 103 ? -10.074 5.536 -7.048 1.00 95.88 103 GLY A C 1
ATOM 808 O O . GLY A 1 103 ? -9.236 5.950 -7.846 1.00 95.88 103 GLY A O 1
ATOM 809 N N . GLY A 1 104 ? -10.109 5.955 -5.779 1.00 95.44 104 GLY A N 1
ATOM 810 C CA . GLY A 1 104 ? -9.118 6.852 -5.187 1.00 95.44 104 GLY A CA 1
ATOM 811 C C . GLY A 1 104 ? -7.711 6.259 -5.197 1.00 95.44 104 GLY A C 1
ATOM 812 O O . GLY A 1 104 ? -6.777 6.934 -5.624 1.00 95.44 104 GLY A O 1
ATOM 813 N N . VAL A 1 105 ? -7.572 4.986 -4.817 1.00 95.69 105 VAL A N 1
ATOM 814 C CA . VAL A 1 105 ? -6.293 4.254 -4.858 1.00 95.69 105 VAL A CA 1
ATOM 815 C C . VAL A 1 105 ? -5.721 4.225 -6.278 1.00 95.69 105 VAL A C 1
ATOM 817 O O . VAL A 1 105 ? -4.578 4.633 -6.483 1.00 95.69 105 VAL A O 1
ATOM 820 N N . VAL A 1 106 ? -6.523 3.827 -7.272 1.00 95.62 106 VAL A N 1
ATOM 821 C CA . VAL A 1 106 ? -6.079 3.758 -8.677 1.00 95.62 106 VAL A CA 1
ATOM 822 C C . VAL A 1 106 ? -5.700 5.141 -9.210 1.00 95.62 106 VAL A C 1
ATOM 824 O O . VAL A 1 106 ? -4.639 5.303 -9.810 1.00 95.62 106 VAL A O 1
ATOM 827 N N . ARG A 1 107 ? -6.523 6.167 -8.956 1.00 95.31 107 ARG A N 1
ATOM 828 C CA . ARG A 1 107 ? -6.225 7.546 -9.381 1.00 95.31 107 ARG A CA 1
ATOM 829 C C . ARG A 1 107 ? -4.926 8.059 -8.770 1.00 95.31 107 ARG A C 1
ATOM 831 O O . ARG A 1 107 ? -4.130 8.667 -9.479 1.00 95.31 107 ARG A O 1
ATOM 838 N N . SER A 1 108 ? -4.709 7.832 -7.477 1.00 95.19 108 SER A N 1
ATOM 839 C CA . SER A 1 108 ? -3.479 8.244 -6.797 1.00 95.19 108 SER A CA 1
ATOM 840 C C . SER A 1 108 ? -2.259 7.503 -7.340 1.00 95.19 108 SER A C 1
ATOM 842 O O . SER A 1 108 ? -1.245 8.143 -7.600 1.00 95.19 108 SER A O 1
ATOM 844 N N . ALA A 1 109 ? -2.366 6.196 -7.604 1.00 94.50 109 ALA A N 1
ATOM 845 C CA . ALA A 1 109 ? -1.295 5.429 -8.236 1.00 94.50 109 ALA A CA 1
ATOM 846 C C . ALA A 1 109 ? -0.925 6.001 -9.615 1.00 94.50 109 ALA A C 1
ATOM 848 O O . ALA A 1 109 ? 0.238 6.312 -9.857 1.00 94.50 109 ALA A O 1
ATOM 849 N N . LEU A 1 110 ? -1.909 6.243 -10.489 1.00 92.00 110 LEU A N 1
ATOM 850 C CA . LEU A 1 110 ? -1.667 6.821 -11.818 1.00 92.00 110 LEU A CA 1
ATOM 851 C C . LEU A 1 110 ? -1.076 8.237 -11.753 1.00 92.00 110 LEU A C 1
ATOM 853 O O . LEU A 1 110 ? -0.214 8.579 -12.560 1.00 92.00 110 LEU A O 1
ATOM 857 N N . LYS A 1 111 ? -1.492 9.053 -10.775 1.00 92.19 111 LYS A N 1
ATOM 858 C CA . LYS A 1 111 ? -0.895 10.375 -10.533 1.00 92.19 111 LYS A CA 1
ATOM 859 C C . LYS A 1 111 ? 0.578 10.274 -10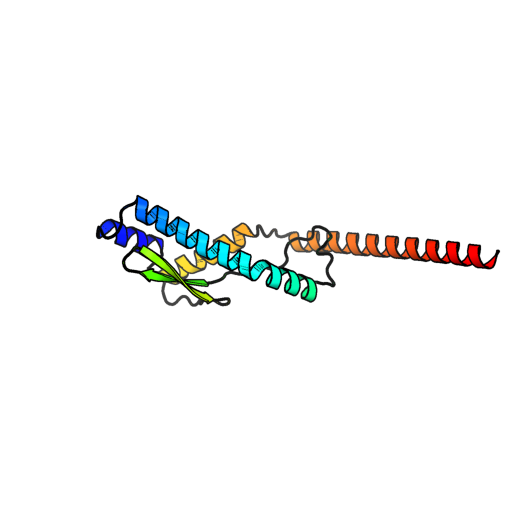.136 1.00 92.19 111 LYS A C 1
ATOM 861 O O . LYS A 1 111 ? 1.382 11.058 -10.631 1.00 92.19 111 LYS A O 1
ATOM 866 N N . LEU A 1 112 ? 0.939 9.317 -9.278 1.00 91.75 112 LEU A N 1
ATOM 867 C CA . LEU A 1 112 ? 2.327 9.099 -8.854 1.00 91.75 112 LEU A CA 1
ATOM 868 C C . LEU A 1 112 ? 3.231 8.631 -10.001 1.00 91.75 112 LEU A C 1
ATOM 870 O O . LEU A 1 112 ? 4.409 8.977 -10.009 1.00 91.75 112 LEU A O 1
ATOM 874 N N . LEU A 1 113 ? 2.686 7.907 -10.984 1.00 88.56 113 LEU A N 1
ATOM 875 C CA . LEU A 1 113 ? 3.424 7.511 -12.190 1.00 88.56 113 LEU A CA 1
ATOM 876 C C . LEU A 1 113 ? 3.742 8.686 -13.121 1.00 88.56 113 LEU A C 1
ATOM 878 O O . LEU A 1 113 ? 4.623 8.558 -13.964 1.00 88.56 113 LEU A O 1
ATOM 882 N N . GLN A 1 114 ? 3.032 9.812 -12.983 1.00 86.56 114 GLN A N 1
ATOM 883 C CA . GLN A 1 114 ? 3.230 11.027 -13.782 1.00 86.56 114 GLN A CA 1
ATOM 884 C C . GLN A 1 114 ? 3.212 10.785 -15.301 1.00 86.56 114 GLN A C 1
ATOM 886 O O . GLN A 1 114 ? 3.924 11.463 -16.040 1.00 86.56 114 GLN A O 1
ATOM 891 N N . LEU A 1 115 ? 2.378 9.852 -15.773 1.00 82.94 115 LEU A N 1
ATOM 892 C CA . LEU A 1 115 ? 2.287 9.508 -17.193 1.00 82.94 115 LEU A CA 1
ATOM 893 C C . LEU A 1 115 ? 1.914 10.738 -18.034 1.00 82.94 115 LEU A C 1
ATOM 895 O O . LEU A 1 115 ? 0.886 11.376 -17.798 1.00 82.94 115 LEU A O 1
ATOM 899 N N . GLN A 1 116 ? 2.742 11.053 -19.027 1.00 83.25 116 GLN A N 1
ATOM 900 C CA . GLN A 1 116 ? 2.549 12.155 -19.963 1.00 83.25 116 GLN A CA 1
ATOM 901 C C . GLN A 1 116 ? 2.128 11.639 -21.347 1.00 83.25 116 GLN A C 1
ATOM 903 O O . GLN A 1 116 ? 2.602 10.591 -21.793 1.00 83.25 116 GLN A O 1
ATOM 908 N N . PRO A 1 117 ? 1.314 12.400 -22.106 1.00 82.88 117 PRO A N 1
ATOM 909 C CA . PRO A 1 117 ? 0.872 11.997 -23.447 1.00 82.88 117 PRO A CA 1
ATOM 910 C C . PRO A 1 117 ? 2.016 11.643 -24.415 1.00 82.88 117 PRO A C 1
ATOM 912 O O . PRO A 1 117 ? 1.867 10.783 -25.283 1.00 82.88 117 PRO A O 1
ATOM 915 N N . PHE A 1 118 ? 3.176 12.286 -24.255 1.00 84.38 118 PHE A N 1
ATOM 916 C CA . PHE A 1 118 ? 4.340 12.115 -25.127 1.00 84.38 118 PHE A CA 1
ATOM 917 C C . PHE A 1 118 ? 5.345 11.065 -24.629 1.00 84.38 118 PHE A C 1
ATOM 919 O O . PHE A 1 118 ? 6.375 10.863 -25.277 1.00 84.38 118 PHE A O 1
ATOM 926 N N . ASP A 1 119 ? 5.065 10.350 -23.533 1.00 84.00 119 ASP A N 1
ATOM 927 C CA . ASP A 1 119 ? 6.000 9.368 -22.965 1.00 84.00 119 ASP A CA 1
ATOM 928 C C . ASP A 1 119 ? 6.352 8.258 -23.951 1.00 84.00 119 ASP A C 1
ATOM 930 O O . ASP A 1 119 ? 7.511 7.859 -24.046 1.00 84.00 119 ASP A O 1
ATOM 934 N N . LYS A 1 120 ? 5.392 7.824 -24.776 1.00 83.81 120 LYS A N 1
ATOM 935 C CA . LYS A 1 120 ? 5.641 6.830 -25.830 1.00 83.81 120 LYS A CA 1
ATOM 936 C C . LYS A 1 120 ? 6.665 7.321 -26.855 1.00 83.81 120 LYS A C 1
ATOM 938 O O . LYS A 1 120 ? 7.531 6.557 -27.275 1.00 83.81 120 LYS A O 1
ATOM 943 N N . GLN A 1 121 ? 6.558 8.577 -27.285 1.00 87.06 121 GLN A N 1
ATOM 944 C CA . GLN A 1 121 ? 7.482 9.163 -28.261 1.00 87.06 121 GLN A CA 1
ATOM 945 C C . GLN A 1 121 ? 8.859 9.375 -27.634 1.00 87.06 121 GLN A C 1
ATOM 947 O O . GLN A 1 121 ? 9.870 9.012 -28.230 1.00 87.06 121 GLN A O 1
ATOM 952 N N . ARG A 1 122 ? 8.893 9.879 -26.396 1.00 83.56 122 ARG A N 1
ATOM 953 C CA . ARG A 1 122 ? 10.121 10.056 -25.619 1.00 83.56 122 ARG A CA 1
ATOM 954 C C . ARG A 1 122 ? 10.847 8.733 -25.383 1.00 83.56 122 ARG A C 1
ATOM 956 O O . ARG A 1 122 ? 12.067 8.682 -25.519 1.00 83.56 122 ARG A O 1
ATOM 963 N N . TYR A 1 123 ? 10.114 7.673 -25.048 1.00 82.44 123 TYR A N 1
ATOM 964 C CA . TYR A 1 123 ? 10.660 6.330 -24.877 1.00 82.44 123 TYR A CA 1
ATOM 965 C C . TYR A 1 123 ? 11.268 5.817 -26.187 1.00 82.44 123 TYR A C 1
ATOM 967 O O . TYR A 1 123 ? 12.426 5.410 -26.192 1.00 82.44 123 TYR A O 1
ATOM 975 N N . LYS A 1 124 ? 10.539 5.919 -27.309 1.00 84.19 124 LYS A N 1
ATOM 976 C CA . LYS A 1 124 ? 11.047 5.521 -28.634 1.00 84.19 124 LYS A CA 1
ATOM 977 C C . LYS A 1 124 ? 12.321 6.271 -29.019 1.00 84.19 124 LYS A C 1
ATOM 979 O O . LYS A 1 124 ? 13.305 5.634 -29.359 1.00 84.19 124 LYS A O 1
ATOM 984 N N . ALA A 1 125 ? 12.339 7.596 -28.873 1.00 85.25 125 ALA A N 1
ATOM 985 C CA . ALA A 1 125 ? 13.515 8.405 -29.189 1.00 85.25 125 ALA A CA 1
ATOM 986 C C . ALA A 1 125 ? 14.743 8.008 -28.347 1.00 85.25 125 ALA A C 1
ATOM 988 O O . ALA A 1 125 ? 15.854 7.909 -28.868 1.00 85.25 125 ALA A O 1
ATOM 989 N N . LYS A 1 126 ? 14.550 7.732 -27.047 1.00 82.81 126 LYS A N 1
ATOM 990 C CA . LYS A 1 126 ? 15.621 7.209 -26.183 1.00 82.81 126 LYS A CA 1
ATOM 991 C C . LYS A 1 126 ? 16.091 5.818 -26.624 1.00 82.81 126 LYS A C 1
ATOM 993 O O . LYS A 1 126 ? 17.293 5.560 -26.617 1.00 82.81 126 LYS A O 1
ATOM 998 N N . LEU A 1 127 ? 15.162 4.934 -26.989 1.00 82.00 127 LEU A N 1
ATOM 999 C CA . LEU A 1 127 ? 15.470 3.580 -27.447 1.00 82.00 127 LEU A CA 1
ATOM 1000 C C . LEU A 1 127 ? 16.262 3.599 -28.762 1.00 82.00 127 LEU A C 1
ATOM 1002 O O . LEU A 1 127 ? 17.289 2.929 -28.856 1.00 82.00 127 LEU A O 1
ATOM 1006 N N . ASP A 1 128 ? 15.842 4.410 -29.733 1.00 85.12 128 ASP A N 1
ATOM 1007 C CA . ASP A 1 128 ? 16.527 4.574 -31.019 1.00 85.12 128 ASP A CA 1
ATOM 1008 C C . ASP A 1 128 ? 17.961 5.086 -30.818 1.00 85.12 128 ASP A C 1
ATOM 1010 O O . ASP A 1 128 ? 18.915 4.509 -31.348 1.00 85.12 128 ASP A O 1
ATOM 1014 N N . GLY A 1 129 ? 18.135 6.109 -29.970 1.00 83.00 129 GLY A N 1
ATOM 1015 C CA . GLY A 1 129 ? 19.456 6.624 -29.602 1.00 83.00 129 GLY A CA 1
ATOM 1016 C C . GLY A 1 129 ? 20.344 5.569 -28.935 1.00 83.00 129 GLY A C 1
ATOM 1017 O O . GLY A 1 129 ? 21.534 5.466 -29.242 1.00 83.00 129 GLY A O 1
ATOM 1018 N N . PHE A 1 130 ? 19.776 4.726 -28.068 1.00 80.62 130 PHE A N 1
ATOM 1019 C CA . PHE A 1 130 ? 20.523 3.632 -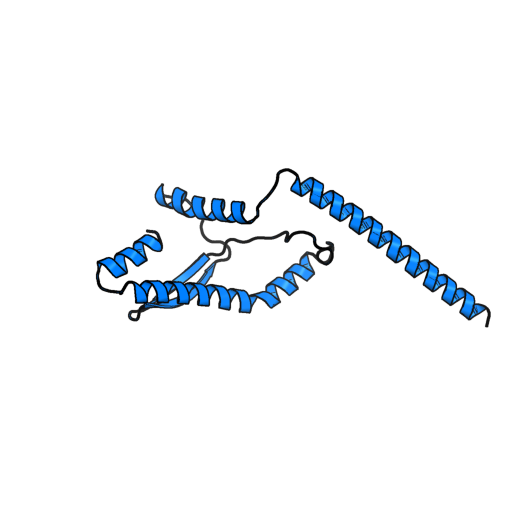27.450 1.00 80.62 130 PHE A CA 1
ATOM 1020 C C . PHE A 1 130 ? 20.957 2.571 -28.467 1.00 80.62 130 PHE A C 1
ATOM 1022 O O . PHE A 1 130 ? 22.109 2.127 -28.440 1.00 80.62 130 PHE A O 1
ATOM 1029 N N . ILE A 1 131 ? 20.055 2.157 -29.362 1.00 82.50 131 ILE A N 1
ATOM 1030 C CA . ILE A 1 131 ? 20.354 1.165 -30.402 1.00 82.50 131 ILE A CA 1
ATOM 1031 C C . ILE A 1 131 ? 21.490 1.673 -31.293 1.00 82.50 131 ILE A C 1
ATOM 1033 O O . ILE A 1 131 ? 22.414 0.911 -31.589 1.00 82.50 131 ILE A O 1
ATOM 1037 N N . HIS A 1 132 ? 21.467 2.958 -31.660 1.00 84.94 132 HIS A N 1
ATOM 1038 C CA . HIS A 1 132 ? 22.539 3.591 -32.425 1.00 84.94 132 HIS A CA 1
ATOM 1039 C C . HIS A 1 132 ? 23.883 3.522 -31.686 1.00 84.94 132 HIS A C 1
ATOM 1041 O O . HIS A 1 132 ? 24.838 2.930 -32.189 1.00 84.94 132 HIS A O 1
ATOM 1047 N N . ALA A 1 133 ? 23.930 4.004 -30.440 1.00 83.12 133 ALA A N 1
ATOM 1048 C CA . ALA A 1 133 ? 25.148 4.012 -29.628 1.00 83.12 133 ALA A CA 1
ATOM 1049 C C . ALA A 1 133 ? 25.692 2.600 -29.326 1.00 83.12 133 ALA A C 1
ATOM 1051 O O . ALA A 1 133 ? 26.888 2.418 -29.078 1.00 83.12 133 ALA A O 1
ATOM 1052 N N . ARG A 1 134 ? 24.828 1.576 -29.285 1.00 82.25 134 ARG A N 1
ATOM 1053 C CA . ARG A 1 134 ? 25.250 0.174 -29.142 1.00 82.25 134 ARG A CA 1
ATOM 1054 C C . ARG A 1 134 ? 25.893 -0.344 -30.427 1.00 82.25 134 ARG A C 1
ATOM 1056 O O . ARG A 1 134 ? 26.939 -0.981 -30.341 1.00 82.25 134 ARG A O 1
ATOM 1063 N N . ARG A 1 135 ? 25.303 -0.057 -31.594 1.00 83.88 135 ARG A N 1
ATOM 1064 C CA . ARG A 1 135 ? 25.860 -0.445 -32.901 1.00 83.88 135 ARG A CA 1
ATOM 1065 C C . ARG A 1 135 ? 27.239 0.167 -33.126 1.00 83.88 135 ARG A C 1
ATOM 1067 O O . ARG A 1 135 ? 28.157 -0.562 -33.487 1.00 83.88 135 ARG A O 1
ATOM 1074 N N . GLU A 1 136 ? 27.396 1.458 -32.843 1.00 84.31 136 GLU A N 1
ATOM 1075 C CA . GLU A 1 136 ? 28.682 2.156 -32.973 1.00 84.31 136 GLU A CA 1
ATOM 1076 C C . GLU A 1 136 ? 29.755 1.545 -32.071 1.00 84.31 136 GLU A C 1
ATOM 1078 O O . GLU A 1 136 ? 30.834 1.202 -32.546 1.00 84.31 136 GLU A O 1
ATOM 1083 N N . ARG A 1 137 ? 29.446 1.314 -30.786 1.00 82.50 137 ARG A N 1
ATOM 1084 C CA . ARG A 1 137 ? 30.389 0.670 -29.859 1.00 82.50 137 ARG A CA 1
ATOM 1085 C C . ARG A 1 137 ? 30.815 -0.713 -30.340 1.00 82.50 137 ARG A C 1
ATOM 1087 O O . ARG A 1 137 ? 32.006 -1.004 -30.342 1.00 82.50 137 ARG A O 1
ATOM 1094 N N . SER A 1 138 ? 29.870 -1.546 -30.776 1.00 83.62 138 SER A N 1
ATOM 1095 C CA . SER A 1 138 ? 30.183 -2.878 -31.303 1.00 83.62 138 SER A CA 1
ATOM 1096 C C . SER A 1 138 ? 31.057 -2.826 -32.559 1.00 83.62 138 SER A C 1
ATOM 1098 O O . SER A 1 138 ? 31.98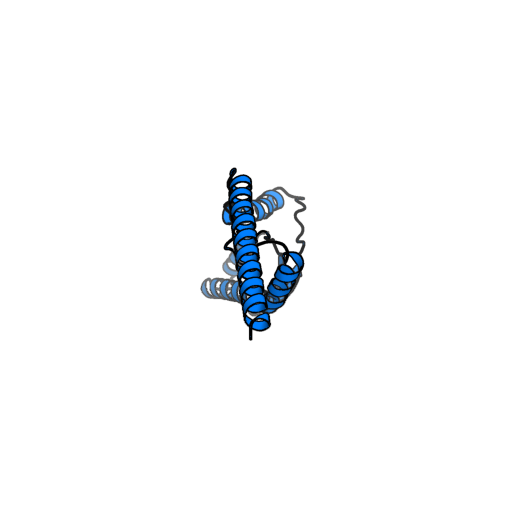1 -3.630 -32.671 1.00 83.62 138 SER A O 1
ATOM 1100 N N . ALA A 1 139 ? 30.809 -1.877 -33.469 1.00 85.44 139 ALA A N 1
ATOM 1101 C CA . ALA A 1 139 ? 31.626 -1.685 -34.664 1.00 85.44 139 ALA A CA 1
ATOM 1102 C C . ALA A 1 139 ? 33.064 -1.276 -34.308 1.00 85.44 139 ALA A C 1
ATOM 1104 O O . ALA A 1 139 ? 34.008 -1.890 -34.799 1.00 85.44 139 ALA A O 1
ATOM 1105 N N . THR A 1 140 ? 33.239 -0.319 -33.390 1.00 86.69 140 THR A N 1
ATOM 1106 C CA . THR A 1 140 ? 34.564 0.117 -32.921 1.00 86.69 140 THR A CA 1
ATOM 1107 C C . THR A 1 140 ? 35.345 -1.030 -32.280 1.00 86.69 140 THR A C 1
ATOM 1109 O O . THR A 1 140 ? 36.507 -1.245 -32.616 1.00 86.69 140 THR A O 1
ATOM 1112 N N . THR A 1 141 ? 34.707 -1.822 -31.408 1.00 86.38 141 THR A N 1
ATOM 1113 C CA . THR A 1 141 ? 35.366 -2.967 -30.756 1.00 86.38 141 THR A CA 1
ATOM 1114 C C . THR A 1 141 ? 35.765 -4.056 -31.756 1.00 86.38 141 THR A C 1
ATOM 1116 O O . THR A 1 141 ? 36.813 -4.681 -31.598 1.00 86.38 141 THR A O 1
ATOM 1119 N N . ALA A 1 142 ? 34.948 -4.310 -32.784 1.00 87.38 142 ALA A N 1
ATOM 1120 C CA . ALA A 1 142 ? 35.279 -5.272 -33.834 1.00 87.38 142 ALA A CA 1
ATOM 1121 C C . ALA A 1 142 ? 36.502 -4.816 -34.645 1.00 87.38 142 ALA A C 1
ATOM 1123 O O . ALA A 1 142 ? 37.433 -5.596 -34.835 1.00 87.38 142 ALA A O 1
ATOM 1124 N N . LEU A 1 143 ? 36.534 -3.536 -35.027 1.00 88.81 143 LEU A N 1
ATOM 1125 C CA . LEU A 1 143 ? 37.636 -2.936 -35.781 1.00 88.81 143 LEU A CA 1
ATOM 1126 C C . LEU A 1 143 ? 38.960 -2.972 -35.001 1.00 88.81 143 LEU A C 1
ATOM 1128 O O . LEU A 1 143 ? 40.021 -3.244 -35.559 1.00 88.81 143 LEU A O 1
ATOM 1132 N N . GLU A 1 144 ? 38.904 -2.726 -33.693 1.00 88.56 144 GLU A N 1
ATOM 1133 C CA . GLU A 1 144 ? 40.069 -2.781 -32.807 1.00 88.56 144 GLU A CA 1
ATOM 1134 C C . GLU A 1 144 ? 40.609 -4.211 -32.643 1.00 88.56 144 GLU A C 1
ATOM 1136 O O . GLU A 1 144 ? 41.820 -4.432 -32.706 1.00 88.56 144 GLU A O 1
ATOM 1141 N N . ARG A 1 145 ? 39.720 -5.208 -32.520 1.00 86.25 145 ARG A N 1
ATOM 1142 C CA . ARG A 1 145 ? 40.104 -6.631 -32.498 1.00 86.25 145 ARG A CA 1
ATOM 1143 C C . ARG A 1 145 ? 40.765 -7.070 -33.799 1.00 86.25 145 ARG A C 1
ATOM 1145 O O . ARG A 1 145 ? 41.754 -7.796 -33.756 1.00 86.25 145 ARG A O 1
ATOM 1152 N N . GLU A 1 146 ? 40.232 -6.630 -34.933 1.00 89.81 146 GLU A N 1
ATOM 1153 C CA . GLU A 1 146 ? 40.778 -6.956 -36.249 1.00 89.81 146 GLU A CA 1
ATOM 1154 C C . GLU A 1 146 ? 42.166 -6.331 -36.450 1.00 89.81 146 GLU A C 1
ATOM 1156 O O . GLU A 1 146 ? 43.098 -7.022 -36.863 1.00 89.81 146 GLU A O 1
ATOM 1161 N N . ARG A 1 147 ? 42.351 -5.067 -36.039 1.00 89.81 147 ARG A N 1
ATOM 1162 C CA . ARG A 1 147 ? 43.667 -4.404 -36.023 1.00 89.81 147 ARG A CA 1
ATOM 1163 C C . ARG A 1 147 ? 44.693 -5.155 -35.175 1.00 89.81 147 ARG A C 1
ATOM 1165 O O . ARG A 1 147 ? 45.801 -5.407 -35.643 1.00 89.81 147 ARG A O 1
ATOM 1172 N N . LEU A 1 148 ? 44.329 -5.540 -33.950 1.00 88.94 148 LEU A N 1
ATOM 1173 C CA . LEU A 1 148 ? 45.207 -6.314 -33.064 1.00 88.94 148 LEU A CA 1
ATOM 1174 C C . LEU A 1 148 ? 45.544 -7.694 -33.646 1.00 88.94 148 LEU A C 1
ATOM 1176 O O . LEU A 1 148 ? 46.665 -8.174 -33.487 1.00 88.94 148 LEU A O 1
ATOM 1180 N N . HIS A 1 149 ? 44.592 -8.341 -34.323 1.00 90.62 149 HIS A N 1
ATOM 1181 C CA . HIS A 1 149 ? 44.824 -9.624 -34.982 1.00 90.62 149 HIS A CA 1
ATOM 1182 C C . HIS A 1 149 ? 45.809 -9.498 -36.151 1.00 90.62 149 HIS A C 1
ATOM 1184 O O . HIS A 1 149 ? 46.752 -10.282 -36.226 1.00 90.62 149 HIS A O 1
ATOM 1190 N N . GLN A 1 150 ? 45.655 -8.480 -37.006 1.00 88.81 150 GLN A N 1
ATOM 1191 C CA . GLN A 1 150 ? 46.590 -8.224 -38.108 1.00 88.81 150 GLN A CA 1
ATOM 1192 C C . GLN A 1 150 ? 48.006 -7.912 -37.609 1.00 88.81 150 GLN A C 1
ATOM 1194 O O . GLN A 1 150 ? 48.968 -8.433 -38.165 1.00 88.81 150 GLN A O 1
ATOM 1199 N N . GLN A 1 151 ? 48.148 -7.137 -36.527 1.00 88.44 151 GLN A N 1
ATOM 1200 C CA . GLN A 1 151 ? 49.456 -6.861 -35.918 1.00 88.44 151 GLN A CA 1
ATOM 1201 C C . GLN A 1 151 ? 50.149 -8.126 -35.392 1.00 88.44 151 GLN A C 1
ATOM 1203 O O . GLN A 1 151 ? 51.364 -8.242 -35.499 1.00 88.44 151 GLN A O 1
ATOM 1208 N N . ARG A 1 152 ? 49.393 -9.094 -34.856 1.00 84.31 152 ARG A N 1
ATOM 1209 C CA . ARG A 1 152 ? 49.949 -10.376 -34.387 1.00 84.31 152 ARG A CA 1
ATOM 1210 C C . ARG A 1 152 ? 50.400 -11.299 -35.516 1.00 84.31 152 ARG A C 1
ATOM 1212 O O . ARG A 1 152 ? 51.254 -12.134 -35.271 1.00 84.31 152 ARG A O 1
ATOM 1219 N N . LEU A 1 153 ? 49.819 -11.181 -36.710 1.00 83.56 153 LEU A N 1
ATOM 1220 C CA . LEU A 1 153 ? 50.202 -11.982 -37.880 1.00 83.56 153 LEU A CA 1
ATOM 1221 C C . LEU A 1 153 ? 51.444 -11.432 -38.605 1.00 83.56 153 LEU A C 1
ATOM 1223 O O . LEU A 1 153 ? 51.968 -12.097 -39.492 1.00 83.56 153 LEU A O 1
ATOM 1227 N N . GLN A 1 154 ? 51.885 -10.218 -38.262 1.00 80.88 154 GLN A N 1
ATOM 1228 C CA . GLN A 1 154 ? 53.057 -9.549 -38.842 1.00 80.88 154 GLN A CA 1
ATOM 1229 C C . GLN A 1 154 ? 54.317 -9.635 -37.954 1.00 80.88 154 GLN A C 1
ATOM 1231 O O . GLN A 1 154 ? 55.341 -9.053 -38.312 1.00 80.88 154 GLN A O 1
ATOM 1236 N N . LEU A 1 155 ? 54.239 -10.338 -36.818 1.00 58.38 155 LEU A N 1
ATOM 1237 C CA . LEU A 1 155 ? 55.349 -10.679 -35.916 1.00 58.38 155 LEU A CA 1
ATOM 1238 C C . LEU A 1 155 ? 55.690 -12.165 -36.053 1.00 58.38 155 LEU A C 1
ATOM 1240 O O . LEU A 1 155 ? 56.895 -12.485 -35.976 1.00 58.38 155 LEU A O 1
#

Radius of gyration: 25.49 Å; chains: 1; bounding box: 76×24×63 Å

Secondary structure (DSSP, 8-state):
--HHHHHHHHHHTTSS-HHHHHHHHHHHHHHHHHHHHHHHHHHHHHHHHHTTTS-GGGTPPP------EEEEEE-TTS-EEEEEEESS------SHHHHHHHHHHHHHHHHHHT--TTHHHHHHHHHHHHHHHHHHHHHHHHHHHHHHHHHHHT-

Organism: NCBI:txid127549

pLDDT: mean 88.43, std 10.86, range [50.34, 98.31]

Sequence (155 aa):
RSVSDVLAELEASGKATAEEIEQLWKDIKRIVSKTLFAIHPFITSTYAACIASEPTSAGLPQNCFQIIGFDLLLDHSLRPWLLEVNHNPSFTCDTEFDRTLKGGVVRSALKLLQLQPFDKQRYKAKLDGFIHARRERSATTALERERLHQQRLQL

InterPro domains:
  IPR004344 Tubulin-tyrosine ligase/Tubulin polyglutamylase [PF03133] (20-118)
  IPR004344 Tubulin-tyrosine ligase/Tubulin polyglutamylase [PS51221] (1-125)

Foldseek 3Di:
DDPVVVLVVCCVVVLDPPVLSVVLVVQVVVVVVVVCVVCVVVCVVVVCVVCVVAPPVQPQDDPDDFDKDWDWDQDSSRHTDTDDIHRDDDLDDPDPVSCVVSVVVVVVVVVVVVDDPCSVVVNVVSRVVVVVVVVVVVVVVVVVVVVVVVVVVVD